Protein AF-A0A528G3G7-F1 (afdb_monomer_lite)

Structure (mmCIF, N/CA/C/O backbone):
data_AF-A0A528G3G7-F1
#
_entry.id   AF-A0A528G3G7-F1
#
loop_
_atom_site.group_PDB
_atom_site.id
_atom_site.type_symbol
_atom_site.label_atom_id
_atom_site.label_alt_id
_atom_site.label_comp_id
_atom_site.label_asym_id
_atom_site.label_entity_id
_atom_site.label_seq_id
_atom_site.pdbx_PDB_ins_code
_atom_site.Cartn_x
_atom_site.Cartn_y
_atom_site.Cartn_z
_atom_site.occupancy
_atom_site.B_iso_or_equiv
_atom_site.auth_seq_id
_atom_site.auth_comp_id
_atom_site.auth_asym_id
_atom_site.auth_atom_id
_atom_site.pdbx_PDB_model_num
ATOM 1 N N . GLY A 1 1 ? 9.641 4.499 -0.610 1.00 53.41 1 GLY A N 1
ATOM 2 C CA . GLY A 1 1 ? 10.059 3.093 -0.487 1.00 53.41 1 GLY A CA 1
ATOM 3 C C . GLY A 1 1 ? 11.084 2.844 -1.560 1.00 53.41 1 GLY A C 1
ATOM 4 O O . GLY A 1 1 ? 10.874 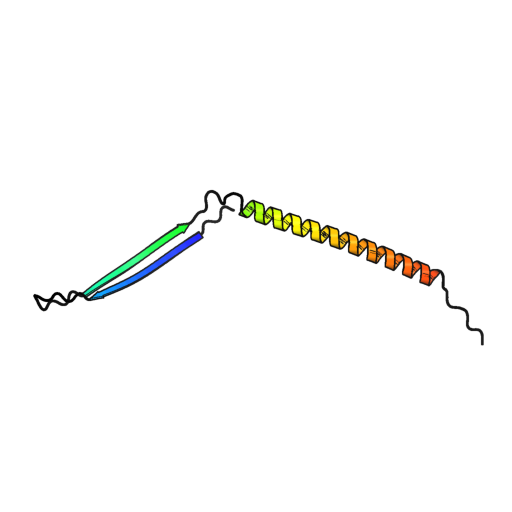3.305 -2.666 1.00 53.41 1 GLY A O 1
ATOM 5 N N . TRP A 1 2 ? 12.197 2.197 -1.230 1.00 56.06 2 TRP A N 1
ATOM 6 C CA . TRP A 1 2 ? 13.355 2.083 -2.124 1.00 56.06 2 TRP A CA 1
ATOM 7 C C . TRP A 1 2 ? 13.341 0.777 -2.930 1.00 56.06 2 TRP A C 1
ATOM 9 O O . TRP A 1 2 ? 14.352 0.091 -3.025 1.00 56.06 2 TRP A O 1
ATOM 19 N N . ARG A 1 3 ? 12.179 0.359 -3.440 1.00 68.75 3 ARG A N 1
ATOM 20 C CA . ARG A 1 3 ? 12.068 -0.938 -4.122 1.00 68.75 3 ARG A CA 1
ATOM 21 C C . ARG A 1 3 ? 12.324 -0.731 -5.617 1.00 68.75 3 ARG A C 1
ATOM 23 O O . ARG A 1 3 ? 11.457 -0.146 -6.265 1.00 68.75 3 ARG A O 1
ATOM 30 N N . PRO A 1 4 ? 13.482 -1.151 -6.161 1.00 64.31 4 PRO A N 1
ATOM 31 C CA . PRO A 1 4 ? 13.691 -1.117 -7.599 1.00 64.31 4 PRO A CA 1
ATOM 32 C C . PRO A 1 4 ? 12.757 -2.126 -8.269 1.00 64.31 4 PRO A C 1
ATOM 34 O O . PRO A 1 4 ? 12.496 -3.204 -7.731 1.00 64.31 4 PRO A O 1
ATOM 37 N N . THR A 1 5 ? 12.264 -1.771 -9.448 1.00 77.06 5 THR A N 1
ATOM 38 C CA . THR A 1 5 ? 11.550 -2.695 -10.331 1.00 77.06 5 THR A CA 1
ATOM 39 C C . THR A 1 5 ? 12.457 -3.033 -11.503 1.00 77.06 5 THR A C 1
ATOM 41 O O . THR A 1 5 ? 13.066 -2.145 -12.098 1.00 77.06 5 THR A O 1
ATOM 44 N N . ILE A 1 6 ? 12.586 -4.322 -11.801 1.00 76.00 6 ILE A N 1
ATOM 45 C CA . ILE A 1 6 ? 13.422 -4.828 -12.890 1.00 76.00 6 ILE A CA 1
ATOM 46 C C . ILE A 1 6 ? 12.475 -5.373 -13.951 1.00 76.00 6 ILE A C 1
ATOM 48 O O . ILE A 1 6 ? 11.594 -6.175 -13.639 1.00 76.00 6 ILE A O 1
ATOM 52 N N . LYS A 1 7 ? 12.639 -4.924 -15.192 1.00 79.81 7 LYS A N 1
ATOM 53 C CA . LYS A 1 7 ? 11.889 -5.400 -16.353 1.00 79.81 7 LYS A CA 1
ATOM 54 C C . LYS A 1 7 ? 12.874 -5.944 -17.381 1.00 79.81 7 LYS A C 1
ATOM 56 O O . LYS A 1 7 ? 13.901 -5.332 -17.637 1.00 79.81 7 LYS A O 1
ATOM 61 N N . GLY A 1 8 ? 12.571 -7.099 -17.959 1.00 84.56 8 GLY A N 1
ATOM 62 C CA . GLY A 1 8 ? 13.306 -7.660 -19.092 1.00 84.56 8 GLY A CA 1
ATOM 63 C C . GLY A 1 8 ? 12.420 -7.661 -20.329 1.00 84.56 8 GLY A C 1
ATOM 64 O O . GLY A 1 8 ? 11.214 -7.882 -20.216 1.00 84.56 8 GLY A O 1
ATOM 65 N N . SER A 1 9 ? 13.002 -7.419 -21.496 1.00 84.62 9 SER A N 1
ATOM 66 C CA . SER A 1 9 ? 12.323 -7.497 -22.784 1.00 84.62 9 SER A CA 1
ATOM 67 C C . SER A 1 9 ? 13.171 -8.268 -23.795 1.00 84.62 9 SER A C 1
ATOM 69 O O . SER A 1 9 ? 14.400 -8.216 -23.786 1.00 84.62 9 SER A O 1
ATOM 71 N N . ALA A 1 10 ? 12.501 -9.010 -24.671 1.00 83.31 10 ALA A N 1
ATOM 72 C CA . ALA A 1 10 ? 13.105 -9.674 -25.817 1.00 83.31 10 ALA A CA 1
ATOM 73 C C . ALA A 1 10 ? 12.112 -9.623 -26.982 1.00 83.31 10 ALA A C 1
ATOM 75 O O . ALA A 1 10 ? 10.919 -9.854 -26.785 1.00 83.31 10 ALA A O 1
ATOM 76 N N . SER A 1 11 ? 12.592 -9.302 -28.178 1.00 86.06 11 SER A N 1
ATOM 77 C CA . SER A 1 11 ? 11.814 -9.254 -29.412 1.00 86.06 11 SER A CA 1
ATOM 78 C C . SER A 1 11 ? 12.608 -9.847 -30.574 1.00 86.06 11 SER A C 1
ATOM 80 O O . SER A 1 11 ? 13.838 -9.836 -30.585 1.00 86.06 11 SER A O 1
ATOM 82 N N . VAL A 1 12 ? 11.893 -10.378 -31.562 1.00 84.12 12 VAL A N 1
ATOM 83 C CA . VAL A 1 12 ? 12.457 -10.885 -32.816 1.00 84.12 12 VAL A CA 1
ATOM 84 C C . VAL A 1 12 ? 11.667 -10.262 -33.960 1.00 84.12 12 VAL A C 1
ATOM 86 O O . VAL A 1 12 ? 10.446 -10.374 -34.001 1.00 84.12 12 VAL A O 1
ATOM 89 N N . ASP A 1 13 ? 12.377 -9.602 -34.867 1.00 83.00 13 ASP A N 1
ATOM 90 C CA . ASP A 1 13 ? 11.867 -8.851 -36.007 1.00 83.00 13 ASP A CA 1
ATOM 91 C C . ASP A 1 13 ? 12.397 -9.474 -37.313 1.00 83.00 13 ASP A C 1
ATOM 93 O O . ASP A 1 13 ? 13.603 -9.674 -37.473 1.00 83.00 13 ASP A O 1
ATOM 97 N N . HIS A 1 14 ? 11.511 -9.767 -38.272 1.00 73.50 14 HIS A N 1
ATOM 98 C CA . HIS A 1 14 ? 11.866 -10.336 -39.585 1.00 73.50 14 HIS A CA 1
ATOM 99 C C . HIS A 1 14 ? 11.472 -9.392 -40.739 1.00 73.50 14 HIS A C 1
ATOM 101 O O . HIS A 1 14 ? 10.436 -9.602 -41.374 1.00 73.50 14 HIS A O 1
ATOM 107 N N . PRO A 1 15 ? 12.246 -8.332 -41.028 1.00 68.19 15 PRO A N 1
ATOM 108 C CA . PRO A 1 15 ? 12.021 -7.510 -42.213 1.00 68.19 15 PRO A CA 1
ATOM 109 C C . PRO A 1 15 ? 12.390 -8.248 -43.512 1.00 68.19 15 PRO A C 1
ATOM 111 O O . PRO A 1 15 ? 13.525 -8.683 -43.707 1.00 68.19 15 PRO A O 1
ATOM 114 N N . SER A 1 16 ? 11.433 -8.338 -44.439 1.00 69.31 16 SER A N 1
ATOM 115 C CA . SER A 1 16 ? 11.677 -8.708 -45.838 1.00 69.31 16 SER A CA 1
ATOM 116 C C . SER A 1 16 ? 11.713 -7.446 -46.701 1.00 69.31 16 SER A C 1
ATOM 118 O O . SER A 1 16 ? 10.686 -6.779 -46.844 1.00 69.31 16 SER A O 1
ATOM 120 N N . SER A 1 17 ? 12.867 -7.113 -47.280 1.00 68.25 17 SER A N 1
ATOM 121 C CA . SER A 1 17 ? 12.993 -5.996 -48.225 1.00 68.25 17 SER A CA 1
ATOM 122 C C . SER A 1 17 ? 13.110 -6.518 -49.654 1.00 68.25 17 SER A C 1
ATOM 124 O O . SER A 1 17 ? 14.055 -7.240 -49.963 1.00 68.25 17 SER A O 1
ATOM 126 N N . HIS A 1 18 ? 12.173 -6.136 -50.520 1.00 65.12 18 HIS A N 1
ATOM 127 C CA . HIS A 1 18 ? 12.278 -6.333 -51.965 1.00 65.12 18 HIS A CA 1
ATOM 128 C C . HIS A 1 18 ? 13.001 -5.126 -52.576 1.00 65.12 18 HIS A C 1
ATOM 130 O O . HIS A 1 18 ? 12.534 -3.994 -52.449 1.00 65.12 18 HIS A O 1
ATOM 136 N N . LEU A 1 19 ? 14.151 -5.354 -53.214 1.00 66.19 19 LEU A N 1
ATOM 137 C CA . LEU A 1 19 ? 14.885 -4.318 -53.940 1.00 66.19 19 LEU A CA 1
ATOM 138 C C . LEU A 1 19 ? 14.589 -4.473 -55.440 1.00 66.19 19 LEU A C 1
ATOM 140 O O . LEU A 1 19 ? 15.063 -5.404 -56.085 1.00 66.19 19 LEU A O 1
ATOM 144 N N . ASN A 1 20 ? 13.774 -3.574 -55.997 1.00 70.94 20 ASN A N 1
ATOM 145 C CA . ASN A 1 20 ? 13.423 -3.557 -57.422 1.00 70.94 20 ASN A CA 1
ATOM 146 C C . ASN A 1 20 ? 14.618 -3.092 -58.269 1.00 70.94 20 ASN A C 1
ATOM 148 O O . ASN A 1 20 ? 14.606 -1.970 -58.749 1.00 70.94 20 ASN A O 1
ATOM 152 N N . GLU A 1 21 ? 15.655 -3.916 -58.427 1.00 66.06 21 GLU A N 1
ATOM 153 C CA . GLU A 1 21 ? 16.695 -3.709 -59.457 1.00 66.06 21 GLU A CA 1
ATOM 154 C C . GLU A 1 21 ? 17.622 -4.923 -59.653 1.00 66.06 21 GLU A C 1
ATOM 156 O O . GLU A 1 21 ? 18.199 -5.098 -60.726 1.00 66.06 21 GLU A O 1
ATOM 161 N N . ARG A 1 22 ? 17.706 -5.828 -58.673 1.00 63.97 22 ARG A N 1
ATOM 162 C CA . ARG A 1 22 ? 18.285 -7.174 -58.803 1.00 63.97 22 ARG A CA 1
ATOM 163 C C . ARG A 1 22 ? 17.437 -8.119 -57.958 1.00 63.97 22 ARG A C 1
ATOM 165 O O . ARG A 1 22 ? 17.048 -7.740 -56.862 1.00 63.97 22 ARG A O 1
ATOM 172 N N . ASN A 1 23 ? 17.112 -9.299 -58.483 1.00 65.38 23 ASN A N 1
ATOM 173 C CA . ASN A 1 23 ? 16.287 -10.343 -57.848 1.00 65.38 23 ASN A CA 1
ATOM 174 C C . ASN A 1 23 ? 16.974 -10.963 -56.604 1.00 65.38 23 ASN A C 1
ATOM 176 O O . ASN A 1 23 ? 17.163 -12.173 -56.529 1.00 65.38 23 ASN A O 1
ATOM 180 N N . ASP A 1 24 ? 17.388 -10.141 -55.643 1.00 66.25 24 ASP A N 1
ATOM 181 C CA . ASP A 1 24 ? 18.070 -10.560 -54.425 1.00 66.25 24 ASP A CA 1
ATOM 182 C C . ASP A 1 24 ? 17.122 -10.385 -53.230 1.00 66.25 24 ASP A C 1
ATOM 184 O O . ASP A 1 24 ? 16.878 -9.278 -52.744 1.00 66.25 24 ASP A O 1
ATOM 188 N N . ASP A 1 25 ? 16.577 -11.506 -52.751 1.00 68.62 25 ASP A N 1
ATOM 189 C CA . ASP A 1 25 ? 15.787 -11.573 -51.522 1.00 68.62 25 ASP A CA 1
ATOM 190 C C . ASP A 1 25 ? 16.701 -11.361 -50.302 1.00 68.62 25 ASP A C 1
ATOM 192 O O . ASP A 1 25 ? 17.277 -12.305 -49.750 1.00 68.62 25 ASP A O 1
ATOM 196 N N . ALA A 1 26 ? 16.824 -10.120 -49.832 1.00 66.50 26 ALA A N 1
ATOM 197 C CA . ALA A 1 26 ? 17.519 -9.827 -48.583 1.00 66.50 26 ALA A CA 1
ATOM 198 C C . ALA A 1 26 ? 16.610 -10.157 -47.384 1.00 66.50 26 ALA A C 1
ATOM 200 O O . ALA A 1 26 ? 15.795 -9.345 -46.937 1.00 66.50 26 ALA A O 1
ATOM 201 N N . ARG A 1 27 ? 16.738 -11.382 -46.859 1.00 67.19 27 ARG A N 1
ATOM 202 C CA . ARG A 1 27 ? 16.120 -11.798 -45.590 1.00 67.19 27 ARG A CA 1
ATOM 203 C C . ARG A 1 27 ? 17.011 -11.368 -44.428 1.00 67.19 27 ARG A C 1
ATOM 205 O O . ARG A 1 27 ? 18.062 -11.960 -44.200 1.00 67.19 27 ARG A O 1
ATOM 212 N N . LEU A 1 28 ? 16.584 -10.351 -43.686 1.00 72.12 28 LEU A N 1
ATOM 213 C CA . LEU A 1 28 ? 17.268 -9.886 -42.483 1.00 72.12 28 LEU A CA 1
ATOM 214 C C . LEU A 1 28 ? 16.438 -10.303 -41.269 1.00 72.12 28 LEU A C 1
ATOM 216 O O . LEU A 1 28 ? 15.343 -9.798 -41.059 1.00 72.12 28 LEU A O 1
ATOM 220 N N . THR A 1 29 ? 16.950 -11.233 -40.469 1.00 77.06 29 THR A N 1
ATOM 221 C CA . THR A 1 29 ? 16.373 -11.573 -39.161 1.00 77.06 29 THR A CA 1
ATOM 222 C C . THR A 1 29 ? 17.126 -10.790 -38.093 1.00 77.06 29 THR A C 1
ATOM 224 O O . THR A 1 29 ? 18.338 -10.945 -37.959 1.00 77.06 29 THR A O 1
ATOM 227 N N . SER A 1 30 ? 16.424 -9.945 -37.338 1.00 78.62 30 SER A N 1
ATOM 228 C CA . SER A 1 30 ? 16.997 -9.131 -36.265 1.00 78.62 30 SER A CA 1
ATOM 229 C C . SER A 1 30 ? 16.313 -9.446 -34.941 1.00 78.62 30 SER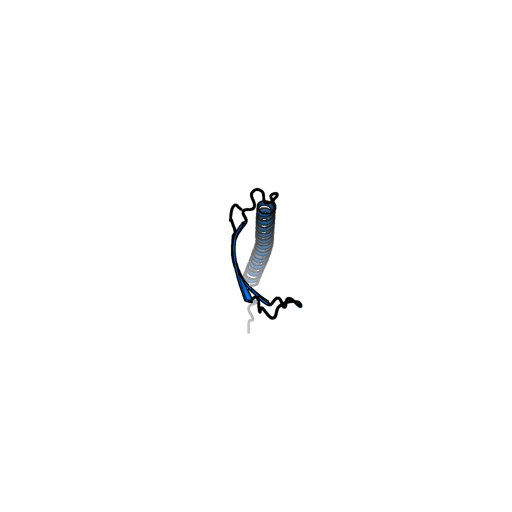 A C 1
ATOM 231 O O . SER A 1 30 ? 15.103 -9.322 -34.816 1.00 78.62 30 SER A O 1
ATOM 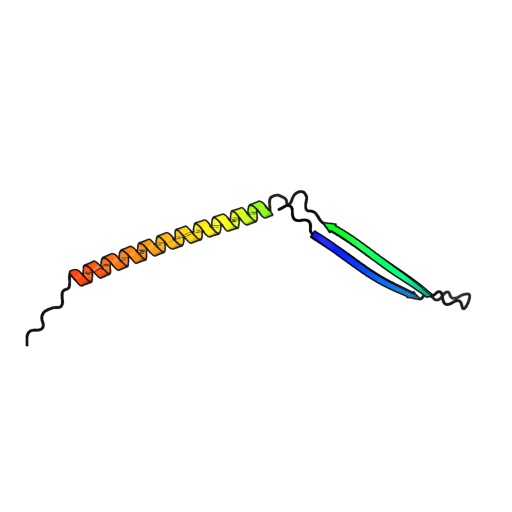233 N N . GLY A 1 31 ? 17.079 -9.870 -33.941 1.00 82.88 31 GLY A N 1
ATOM 234 C CA . GLY A 1 31 ? 16.596 -10.034 -32.571 1.00 82.88 31 GLY A CA 1
ATOM 235 C C . GLY A 1 31 ? 17.074 -8.881 -31.698 1.00 82.88 31 GLY A C 1
ATOM 236 O O . GLY A 1 31 ? 18.228 -8.466 -31.806 1.00 82.88 31 GLY A O 1
ATOM 237 N N . LYS A 1 32 ? 16.218 -8.378 -30.808 1.00 80.94 32 LYS A N 1
ATOM 238 C CA . LYS A 1 32 ? 16.575 -7.379 -29.795 1.00 80.94 32 LYS A CA 1
ATOM 239 C C . LYS A 1 32 ? 16.279 -7.937 -28.412 1.00 80.94 32 LYS A C 1
ATOM 241 O O . LYS A 1 32 ? 15.256 -8.572 -28.192 1.00 80.94 32 LYS A O 1
ATOM 246 N N . TYR A 1 33 ? 17.157 -7.685 -27.457 1.00 84.25 33 TYR A N 1
ATOM 247 C CA . TYR A 1 33 ? 16.938 -8.024 -26.055 1.00 84.25 33 TYR A CA 1
ATOM 248 C C . TYR A 1 33 ? 17.419 -6.868 -25.187 1.00 84.25 33 TYR A C 1
ATOM 250 O O . TYR A 1 33 ? 18.352 -6.152 -25.552 1.00 84.25 33 TYR A O 1
ATOM 258 N N . GLY A 1 34 ? 16.763 -6.658 -24.052 1.00 85.50 34 GLY A N 1
ATOM 259 C CA . GLY A 1 34 ? 17.038 -5.537 -23.168 1.00 85.50 34 GLY A CA 1
ATOM 260 C C . GLY A 1 34 ? 16.599 -5.808 -21.737 1.00 85.50 34 GLY A C 1
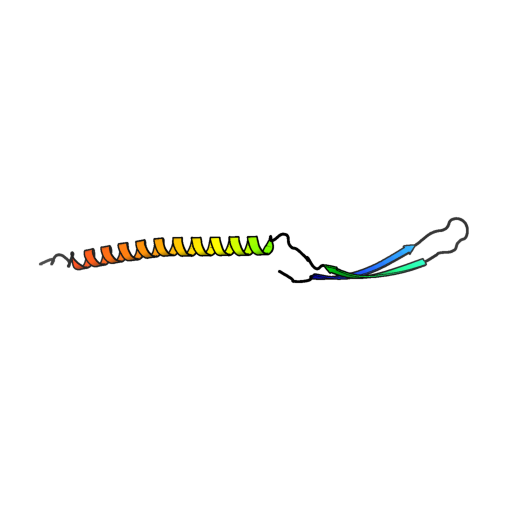ATOM 261 O O . GLY A 1 34 ? 15.696 -6.599 -21.473 1.00 85.50 34 GLY A O 1
ATOM 262 N N . VAL A 1 35 ? 17.257 -5.140 -20.794 1.00 80.31 35 VAL A N 1
ATOM 263 C CA . VAL A 1 35 ? 16.891 -5.150 -19.376 1.00 80.31 35 VAL A CA 1
ATOM 264 C C . VAL A 1 35 ? 16.811 -3.703 -18.912 1.00 80.31 35 VAL A C 1
ATOM 266 O O . VAL A 1 35 ? 17.748 -2.932 -19.102 1.00 80.31 35 VAL A O 1
ATOM 269 N N . GLU A 1 36 ? 15.685 -3.335 -18.315 1.00 77.44 36 GLU A N 1
ATOM 270 C CA . GLU A 1 36 ? 15.392 -2.005 -17.802 1.00 77.44 36 GLU A CA 1
ATOM 271 C C . GLU A 1 36 ? 15.253 -2.071 -16.278 1.00 77.44 36 GLU A C 1
ATOM 273 O O . GLU A 1 36 ? 14.439 -2.823 -15.733 1.00 77.44 36 GLU A O 1
ATOM 278 N N . ILE A 1 37 ? 16.058 -1.277 -15.574 1.00 73.00 37 ILE A N 1
ATOM 279 C CA . ILE A 1 37 ? 16.031 -1.196 -14.114 1.00 73.00 37 ILE A CA 1
ATOM 280 C C . ILE A 1 37 ? 15.487 0.178 -13.734 1.00 73.00 37 ILE A C 1
ATOM 282 O O . ILE A 1 37 ? 16.161 1.190 -13.902 1.00 73.00 37 ILE A O 1
ATOM 286 N N . ASN A 1 38 ? 14.268 0.204 -13.196 1.00 68.88 38 ASN A N 1
ATOM 287 C CA . ASN A 1 38 ? 13.593 1.420 -12.759 1.00 68.88 38 ASN A CA 1
ATOM 288 C C . ASN A 1 38 ? 13.660 1.541 -11.234 1.00 68.88 38 ASN A C 1
ATOM 290 O O . ASN A 1 38 ? 13.009 0.788 -10.503 1.00 68.88 38 ASN A O 1
ATOM 294 N N . GLN A 1 39 ? 14.441 2.508 -10.751 1.00 57.69 39 GLN A N 1
ATOM 295 C CA . GLN A 1 39 ? 14.573 2.834 -9.334 1.00 57.69 39 GLN A CA 1
ATOM 296 C C . GLN A 1 39 ? 14.123 4.277 -9.101 1.00 57.69 39 GLN A C 1
ATOM 298 O O . GLN A 1 39 ? 14.822 5.227 -9.446 1.00 57.69 39 GLN A O 1
ATOM 303 N N . THR A 1 40 ? 12.953 4.453 -8.490 1.00 60.19 40 THR A N 1
ATOM 304 C CA . THR A 1 40 ? 12.475 5.780 -8.089 1.00 60.19 40 THR A CA 1
ATOM 305 C C . THR A 1 40 ? 13.348 6.303 -6.946 1.00 60.19 40 THR A C 1
ATOM 307 O O . THR A 1 40 ? 13.207 5.871 -5.802 1.00 60.19 40 THR A O 1
ATOM 310 N N . LEU A 1 41 ? 14.274 7.217 -7.255 1.00 58.62 41 LEU A N 1
ATOM 311 C CA . LEU A 1 41 ? 15.239 7.768 -6.293 1.00 58.62 41 LEU A CA 1
ATOM 312 C C . LEU A 1 41 ? 14.571 8.702 -5.264 1.00 58.62 41 LEU A C 1
ATOM 314 O O . LEU A 1 41 ? 14.980 8.757 -4.107 1.00 58.62 41 LEU A O 1
ATOM 318 N N . LEU A 1 42 ? 13.494 9.384 -5.668 1.00 53.19 42 LEU A N 1
ATOM 319 C CA . LEU A 1 42 ? 12.678 10.278 -4.844 1.00 53.19 42 LEU A CA 1
ATOM 320 C C . LEU A 1 42 ? 11.213 10.164 -5.287 1.00 53.19 42 LEU A C 1
ATOM 322 O O . LEU A 1 42 ? 10.802 10.770 -6.266 1.00 53.19 42 LEU A O 1
ATOM 326 N N . ASP A 1 43 ? 10.401 9.408 -4.550 1.00 57.47 43 ASP A N 1
ATOM 327 C CA . ASP A 1 43 ? 8.958 9.242 -4.817 1.00 57.47 43 ASP A CA 1
ATOM 328 C C . ASP A 1 43 ? 8.122 10.461 -4.353 1.00 57.47 43 ASP A C 1
ATOM 330 O O . ASP A 1 43 ? 6.992 10.321 -3.905 1.00 57.47 43 ASP A O 1
ATOM 334 N N . GLY A 1 44 ? 8.709 11.667 -4.315 1.00 55.97 44 GLY A N 1
ATOM 335 C CA . GLY A 1 44 ? 8.013 12.911 -3.936 1.00 55.97 44 GLY A CA 1
ATOM 336 C C . GLY A 1 44 ? 7.283 12.885 -2.583 1.00 55.97 44 GLY A C 1
ATOM 337 O O . GLY A 1 44 ? 6.284 13.575 -2.419 1.00 55.97 44 GLY A O 1
ATOM 338 N N . PHE A 1 45 ? 7.728 12.058 -1.627 1.00 57.84 45 PHE A N 1
ATOM 339 C CA . PHE A 1 45 ? 7.015 11.732 -0.378 1.00 57.84 45 PHE A CA 1
ATOM 340 C C . PHE A 1 45 ? 5.652 11.036 -0.553 1.00 57.84 45 PHE A C 1
ATOM 342 O O . PHE A 1 45 ? 4.999 10.772 0.454 1.00 57.84 45 PHE A O 1
ATOM 349 N N . GLN A 1 46 ? 5.243 10.656 -1.765 1.00 60.81 46 GLN A N 1
ATOM 350 C CA . GLN A 1 46 ? 3.936 10.059 -2.044 1.00 60.81 46 GLN A CA 1
ATOM 351 C C . GLN A 1 46 ? 3.738 8.739 -1.296 1.00 60.81 46 GLN A C 1
ATOM 353 O O . GLN A 1 46 ? 2.782 8.633 -0.536 1.00 60.81 46 GLN A O 1
ATOM 358 N N . ALA A 1 47 ? 4.678 7.785 -1.352 1.00 64.06 47 ALA A N 1
ATOM 359 C CA . ALA A 1 47 ? 4.573 6.570 -0.534 1.00 64.06 47 ALA A CA 1
ATOM 360 C C . ALA A 1 47 ? 4.511 6.846 0.982 1.00 64.06 47 ALA A C 1
ATOM 362 O O . ALA A 1 47 ? 3.800 6.152 1.709 1.00 64.06 47 ALA A O 1
ATOM 363 N N . LYS A 1 48 ? 5.247 7.850 1.488 1.00 64.50 48 LYS A N 1
ATOM 364 C CA . LYS A 1 48 ? 5.180 8.226 2.913 1.00 64.50 48 LYS A CA 1
ATOM 365 C C . LYS A 1 48 ? 3.821 8.845 3.252 1.00 64.50 48 LYS A C 1
ATOM 367 O O . LYS A 1 48 ? 3.275 8.523 4.303 1.00 64.50 48 LYS A O 1
ATOM 372 N N . ASN A 1 49 ? 3.277 9.674 2.363 1.00 67.00 49 ASN A N 1
ATOM 373 C CA . ASN A 1 49 ? 1.974 10.307 2.513 1.00 67.00 49 ASN A CA 1
ATOM 374 C C . ASN A 1 49 ? 0.837 9.276 2.445 1.00 67.00 49 ASN A C 1
ATOM 376 O O . ASN A 1 49 ? -0.025 9.276 3.313 1.00 67.00 49 ASN A O 1
ATOM 380 N N . SER A 1 50 ? 0.887 8.316 1.516 1.00 70.50 50 SER A N 1
ATOM 381 C CA . SER A 1 50 ? -0.084 7.215 1.437 1.00 70.50 50 SER A CA 1
ATOM 382 C C . SER A 1 50 ? -0.072 6.347 2.699 1.00 70.50 50 SER A C 1
ATOM 384 O O . SER A 1 50 ? -1.128 5.993 3.219 1.00 70.50 50 SER A O 1
ATOM 386 N N . VAL A 1 51 ? 1.111 6.052 3.255 1.00 78.56 51 VAL A N 1
ATOM 387 C CA . VAL A 1 51 ? 1.225 5.341 4.542 1.00 78.56 51 VAL A CA 1
ATOM 388 C C . VAL A 1 51 ? 0.711 6.197 5.704 1.00 78.56 51 VAL A C 1
ATOM 390 O O . VAL A 1 51 ? 0.065 5.669 6.607 1.00 78.56 51 VAL A O 1
ATOM 393 N N . ALA A 1 52 ? 0.983 7.504 5.712 1.00 74.56 52 ALA A N 1
ATOM 394 C CA . ALA A 1 52 ? 0.468 8.415 6.732 1.00 74.56 52 ALA A CA 1
ATOM 395 C C . ALA A 1 52 ? -1.066 8.512 6.680 1.00 74.56 52 ALA A C 1
ATOM 397 O O . ALA A 1 52 ? -1.708 8.398 7.721 1.00 74.56 52 ALA A O 1
ATOM 398 N N . ALA A 1 53 ? -1.648 8.620 5.485 1.00 77.62 53 ALA A N 1
ATOM 399 C CA . ALA A 1 53 ? -3.089 8.623 5.260 1.00 77.62 53 ALA A CA 1
ATOM 400 C C . ALA A 1 53 ? -3.740 7.316 5.739 1.00 77.62 53 ALA A C 1
ATOM 402 O O . ALA A 1 53 ? -4.684 7.358 6.526 1.00 77.62 53 ALA A O 1
ATOM 403 N N . ALA A 1 54 ? -3.176 6.159 5.368 1.00 76.81 54 ALA A N 1
ATOM 404 C CA . ALA A 1 54 ? -3.658 4.859 5.836 1.00 76.81 54 ALA A CA 1
ATOM 405 C C . ALA A 1 54 ? -3.601 4.742 7.371 1.00 76.81 54 ALA A C 1
ATOM 407 O O . ALA A 1 54 ? -4.557 4.296 8.001 1.00 76.81 54 ALA A O 1
ATOM 408 N N . LYS A 1 55 ? -2.514 5.206 8.004 1.00 79.06 55 LYS A N 1
ATOM 409 C CA . LYS A 1 55 ? -2.396 5.234 9.473 1.00 79.06 55 LYS A CA 1
ATOM 410 C C . LYS A 1 55 ? -3.439 6.142 10.124 1.00 79.06 55 LYS A C 1
ATOM 412 O O . LYS A 1 55 ? -3.996 5.769 11.154 1.00 79.06 55 LYS A O 1
ATOM 417 N N . SER A 1 56 ? -3.707 7.313 9.550 1.00 85.44 56 SER A N 1
ATOM 418 C CA . SER A 1 56 ? -4.752 8.221 10.039 1.00 85.44 56 SER A CA 1
ATOM 419 C C . SER A 1 56 ? -6.140 7.589 9.939 1.00 85.44 56 SER A C 1
ATOM 421 O O . SER A 1 56 ? -6.913 7.670 10.889 1.00 85.44 56 SER A O 1
ATOM 423 N N . GLN A 1 57 ? -6.434 6.884 8.845 1.00 88.31 57 GLN A N 1
ATOM 424 C CA . GLN A 1 57 ? -7.707 6.182 8.663 1.00 88.31 57 GLN A CA 1
ATOM 425 C C . GLN A 1 57 ? -7.885 5.017 9.648 1.00 88.31 57 GLN A C 1
ATOM 427 O O . GLN A 1 57 ? -8.969 4.837 10.206 1.00 88.31 57 GLN A O 1
ATOM 432 N N . VAL A 1 58 ? -6.815 4.268 9.934 1.00 90.94 58 VAL A N 1
ATOM 433 C CA . VAL A 1 58 ? -6.827 3.238 10.987 1.00 90.94 58 VAL A CA 1
ATOM 434 C C . VAL A 1 58 ? -7.111 3.867 12.353 1.00 90.94 58 VAL A C 1
ATOM 436 O O . VAL A 1 58 ? -7.977 3.379 13.072 1.00 90.94 58 VAL A O 1
ATOM 439 N N . LYS A 1 59 ? -6.448 4.979 12.702 1.00 91.19 59 LYS A N 1
ATOM 440 C CA . LYS A 1 59 ? -6.709 5.690 13.966 1.00 91.19 59 LYS A CA 1
ATOM 441 C C . LYS A 1 59 ? -8.162 6.159 14.082 1.00 91.19 59 LYS A C 1
ATOM 443 O O . LYS A 1 59 ? -8.763 5.974 15.133 1.00 91.19 59 LYS A O 1
ATOM 448 N N . ALA A 1 60 ? -8.729 6.713 13.012 1.00 87.56 60 ALA A N 1
ATOM 449 C CA . ALA A 1 60 ? -10.134 7.117 12.986 1.00 87.56 60 ALA A CA 1
ATOM 450 C C . ALA A 1 60 ? -11.081 5.922 13.203 1.00 87.56 60 ALA A C 1
ATOM 452 O O . ALA A 1 60 ? -12.042 6.021 13.962 1.00 87.56 60 ALA A O 1
ATOM 453 N N . SER A 1 61 ? -10.773 4.775 12.592 1.00 86.69 61 SER A N 1
ATOM 454 C CA . SER A 1 61 ? -11.562 3.545 12.747 1.00 86.69 61 SER A CA 1
ATOM 455 C C . SER A 1 61 ? -11.527 3.020 14.186 1.00 86.69 61 SER A C 1
ATOM 457 O O . SER A 1 61 ? -12.558 2.622 14.720 1.00 86.69 61 SER A O 1
ATOM 459 N N . VAL A 1 62 ? -10.360 3.072 14.839 1.00 92.56 62 VAL A N 1
ATOM 460 C CA . VAL A 1 62 ? -10.210 2.700 16.258 1.00 92.56 62 VAL A CA 1
ATOM 461 C C . VAL A 1 62 ? -11.033 3.616 17.161 1.00 92.56 62 VAL A C 1
ATOM 463 O O . VAL A 1 62 ? -11.681 3.141 18.087 1.00 92.56 62 VAL A O 1
ATOM 466 N N . GLU A 1 63 ? -11.044 4.919 16.892 1.00 90.81 63 GLU A N 1
ATOM 467 C CA . GLU A 1 63 ? -11.816 5.859 17.705 1.00 90.81 63 GLU A CA 1
ATOM 468 C C . GLU A 1 63 ? -13.331 5.672 17.523 1.00 90.81 63 GLU A C 1
ATOM 470 O O . GLU A 1 63 ? -14.089 5.683 18.492 1.00 90.81 63 GLU A O 1
ATOM 475 N N . SER A 1 64 ? -13.781 5.393 16.296 1.00 88.81 64 SER A N 1
ATOM 476 C CA . SER A 1 64 ? -15.178 5.029 16.040 1.00 88.81 64 SER A CA 1
ATOM 477 C C . SER A 1 64 ? -15.582 3.732 16.748 1.00 88.81 64 SER A C 1
ATOM 479 O O . SER A 1 64 ? -16.716 3.621 17.227 1.00 88.81 64 SER A O 1
ATOM 481 N N . LEU A 1 65 ? -14.672 2.755 16.820 1.00 89.06 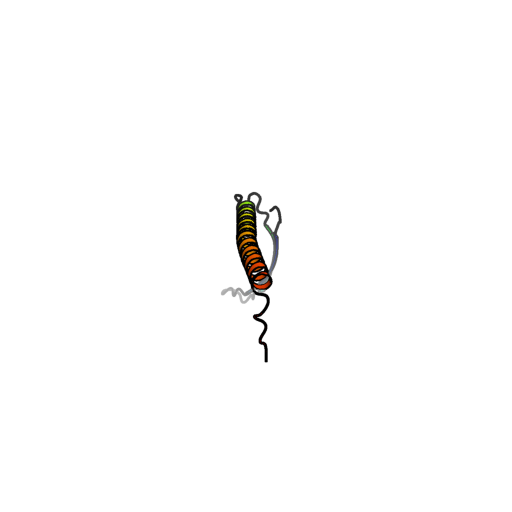65 LEU A N 1
ATOM 482 C CA . LEU A 1 65 ? -14.900 1.517 17.559 1.00 89.06 65 LEU A CA 1
ATOM 483 C C . LEU A 1 65 ? -15.047 1.798 19.057 1.00 89.06 65 LEU A C 1
ATOM 485 O O . LEU A 1 65 ? -16.032 1.364 19.640 1.00 89.06 65 LEU A O 1
ATOM 489 N N . ARG A 1 66 ? -14.164 2.606 19.656 1.00 91.50 66 ARG A N 1
ATOM 490 C CA . ARG A 1 66 ? -14.266 2.998 21.076 1.00 91.50 66 ARG A CA 1
ATOM 491 C C . ARG A 1 66 ? -15.587 3.677 21.419 1.00 91.50 66 ARG A C 1
ATOM 493 O O . ARG A 1 66 ? -16.173 3.393 22.460 1.00 91.50 66 ARG A O 1
ATOM 500 N N . ASN A 1 67 ? -16.082 4.552 20.545 1.00 87.75 67 ASN A N 1
ATOM 501 C CA . ASN A 1 67 ? -17.389 5.178 20.746 1.00 87.75 67 ASN A CA 1
ATOM 502 C C . ASN A 1 67 ? -18.522 4.133 20.731 1.00 87.75 67 ASN A C 1
ATOM 504 O O . ASN A 1 67 ? -19.430 4.160 21.560 1.00 87.75 67 ASN A O 1
ATOM 508 N N . THR A 1 68 ? -18.436 3.166 19.816 1.00 88.50 68 THR A N 1
ATOM 509 C CA . THR A 1 68 ? -19.390 2.052 19.727 1.00 88.50 68 THR A CA 1
ATOM 510 C C . THR A 1 68 ? -19.325 1.160 20.967 1.00 88.50 68 THR A C 1
ATOM 512 O O . THR A 1 68 ? -20.363 0.829 21.533 1.00 88.50 68 THR A O 1
ATOM 515 N N . GLU A 1 69 ? -18.121 0.825 21.432 1.00 88.06 69 GLU A N 1
ATOM 516 C CA . GLU A 1 69 ? -17.892 0.058 22.659 1.00 88.06 69 GLU A CA 1
ATOM 517 C C . GLU A 1 69 ? -18.497 0.762 23.877 1.00 88.06 69 GLU A C 1
ATOM 519 O O . GLU A 1 69 ? -19.214 0.129 24.647 1.00 88.06 69 GLU A O 1
ATOM 524 N N . SER A 1 70 ? -18.288 2.074 24.019 1.00 88.19 70 SER A N 1
ATOM 525 C CA . SER A 1 70 ? -18.880 2.868 25.103 1.00 88.19 70 SER A CA 1
ATOM 526 C C . SER A 1 70 ? -20.412 2.806 25.091 1.00 88.19 70 SER A C 1
ATOM 528 O O . SER A 1 70 ? -21.029 2.543 26.123 1.00 88.19 70 SER A O 1
ATOM 530 N N . ASN A 1 71 ? -21.038 2.963 23.918 1.00 87.56 71 ASN A N 1
ATOM 531 C CA . ASN A 1 71 ? -22.494 2.856 23.777 1.00 87.56 71 ASN A CA 1
ATOM 532 C C . ASN A 1 71 ? -23.009 1.454 24.130 1.00 87.56 71 ASN A C 1
ATOM 534 O O . ASN A 1 71 ? -24.031 1.323 24.801 1.00 87.56 71 ASN A O 1
ATOM 538 N N . ILE A 1 72 ? -22.301 0.403 23.708 1.00 88.75 72 ILE A N 1
ATOM 539 C CA . ILE A 1 72 ? -22.655 -0.981 24.046 1.00 88.75 72 ILE A CA 1
ATOM 540 C C . ILE A 1 72 ? -22.550 -1.205 25.557 1.00 88.75 72 ILE A C 1
ATOM 542 O O . ILE A 1 72 ? -23.480 -1.751 26.146 1.00 88.75 72 ILE A O 1
ATOM 546 N N . LEU A 1 73 ? -21.460 -0.764 26.195 1.00 89.88 73 LEU A N 1
ATOM 547 C CA . LEU A 1 73 ? -21.266 -0.891 27.643 1.00 89.88 73 LEU A CA 1
ATOM 548 C C . LEU A 1 73 ? -22.335 -0.127 28.428 1.00 89.88 73 LEU A C 1
ATOM 550 O O . LEU A 1 73 ? -22.853 -0.645 29.415 1.00 89.88 73 LEU A O 1
ATOM 554 N N . PHE A 1 74 ? -22.695 1.073 27.976 1.00 87.25 74 PHE A N 1
ATOM 555 C CA . PHE A 1 74 ? -23.755 1.869 28.584 1.00 87.25 74 PHE A CA 1
ATOM 556 C C . PHE A 1 74 ? -25.117 1.172 28.481 1.00 87.25 74 PHE A C 1
ATOM 558 O O . PHE A 1 74 ? -25.783 0.983 29.498 1.00 87.25 74 PHE A O 1
ATOM 565 N N . ASN A 1 75 ? -25.492 0.704 27.288 1.00 84.75 75 ASN A N 1
ATOM 566 C CA . ASN A 1 75 ? -26.740 -0.032 27.074 1.00 84.75 75 ASN A CA 1
ATOM 567 C C . ASN A 1 75 ? -26.779 -1.342 27.878 1.00 84.75 75 ASN A C 1
ATOM 569 O O . ASN A 1 75 ? -27.810 -1.691 28.447 1.00 84.75 75 ASN A O 1
ATOM 573 N N . ALA A 1 76 ? -25.656 -2.061 27.962 1.00 81.50 76 ALA A N 1
ATOM 574 C CA . ALA A 1 76 ? -25.550 -3.286 28.751 1.00 81.50 76 ALA A CA 1
ATOM 575 C C . ALA A 1 76 ? -25.699 -3.013 30.256 1.00 81.50 76 ALA A C 1
ATOM 577 O O . ALA A 1 76 ? -26.389 -3.758 30.950 1.00 81.50 76 ALA A O 1
ATOM 578 N N . ALA A 1 77 ? -25.094 -1.931 30.758 1.00 83.56 77 ALA A N 1
ATOM 579 C CA . ALA A 1 77 ? -25.237 -1.512 32.149 1.00 83.56 77 ALA A CA 1
ATOM 580 C C . ALA A 1 77 ? -26.680 -1.097 32.474 1.00 83.56 77 ALA A C 1
ATOM 582 O O . ALA A 1 77 ? -27.190 -1.471 33.528 1.00 83.56 77 ALA A O 1
ATOM 583 N N . GLN A 1 78 ? -27.349 -0.377 31.568 1.00 83.31 78 GLN A N 1
ATOM 584 C CA . GLN A 1 78 ? -28.769 -0.039 31.704 1.00 83.31 78 GLN A CA 1
ATOM 585 C C . GLN A 1 78 ? -29.639 -1.297 31.757 1.00 83.31 78 GLN A C 1
ATOM 587 O O . GLN A 1 78 ? -30.359 -1.484 32.731 1.00 83.31 78 GLN A O 1
ATOM 592 N N . ALA A 1 79 ? -29.489 -2.208 30.792 1.00 78.44 79 ALA A N 1
ATOM 593 C CA . ALA A 1 79 ? -30.250 -3.454 30.754 1.00 78.44 79 ALA A CA 1
ATOM 594 C C . ALA A 1 79 ? -30.031 -4.320 32.008 1.00 78.44 79 ALA A C 1
ATOM 596 O O . ALA A 1 79 ? -30.977 -4.904 32.530 1.00 78.44 79 ALA A O 1
ATOM 597 N N . TYR A 1 80 ? -28.800 -4.382 32.529 1.00 79.25 80 TYR A N 1
ATOM 598 C CA . TYR A 1 80 ? -28.515 -5.082 33.784 1.00 79.25 80 TYR A CA 1
ATOM 599 C C . TYR A 1 80 ? -29.228 -4.437 34.979 1.00 79.25 80 TYR A C 1
ATOM 601 O O . TYR A 1 80 ? -29.827 -5.139 35.796 1.00 79.25 80 TYR A O 1
ATOM 609 N N . MET A 1 81 ? -29.187 -3.105 35.080 1.00 81.69 81 MET A N 1
ATOM 610 C CA . MET A 1 81 ? -29.879 -2.379 36.145 1.00 81.69 81 MET A CA 1
ATOM 611 C C . MET A 1 81 ? -31.398 -2.529 36.043 1.00 81.69 81 MET A C 1
ATOM 613 O O . MET A 1 81 ? -32.045 -2.692 37.073 1.00 81.69 81 MET A O 1
ATOM 617 N N . ASP A 1 82 ? -31.959 -2.535 34.836 1.00 76.00 82 ASP A N 1
ATOM 618 C CA . ASP A 1 82 ? -33.391 -2.734 34.610 1.00 76.00 82 ASP A CA 1
ATOM 619 C C . ASP A 1 82 ? -33.838 -4.141 35.040 1.00 76.00 82 ASP A C 1
ATOM 621 O O . ASP A 1 82 ? -34.826 -4.269 35.760 1.00 76.00 82 ASP A O 1
ATOM 625 N N . VAL A 1 83 ? -33.071 -5.190 34.710 1.00 68.88 83 VAL A N 1
ATOM 626 C CA . VAL A 1 83 ? -33.356 -6.578 35.133 1.00 68.88 83 VAL A CA 1
ATOM 627 C C . VAL A 1 83 ? -33.254 -6.753 36.649 1.00 68.88 83 VAL A C 1
ATOM 629 O O . VAL A 1 83 ? -34.079 -7.433 37.253 1.00 68.88 83 VAL A O 1
ATOM 632 N N . VAL A 1 84 ? -32.250 -6.149 37.290 1.00 71.38 84 VAL A N 1
ATOM 633 C CA . VAL A 1 84 ? -32.111 -6.203 38.756 1.00 71.38 84 VAL A CA 1
ATOM 634 C C . VAL A 1 84 ? -33.229 -5.428 39.453 1.00 71.38 84 VAL A C 1
ATOM 636 O O . VAL A 1 84 ? -33.640 -5.792 40.556 1.00 71.38 84 VAL A O 1
ATOM 639 N N . ARG A 1 85 ? -33.711 -4.349 38.834 1.00 67.56 85 ARG A N 1
ATOM 640 C CA . ARG A 1 85 ? -34.746 -3.486 39.402 1.00 67.56 85 ARG A CA 1
ATOM 641 C C . ARG A 1 85 ? -36.157 -4.025 39.190 1.00 67.56 85 ARG A C 1
ATOM 643 O O . ARG A 1 85 ? -37.020 -3.704 40.003 1.00 67.56 85 ARG A O 1
ATOM 650 N N . ASP A 1 86 ? -36.368 -4.852 38.169 1.00 62.16 86 ASP A N 1
ATOM 651 C CA . ASP A 1 86 ? -37.619 -5.571 37.930 1.00 62.16 86 ASP A CA 1
ATOM 652 C C . ASP A 1 86 ? -37.476 -7.080 38.218 1.00 62.16 86 ASP A C 1
ATOM 654 O O . ASP A 1 86 ? -37.449 -7.909 37.303 1.00 62.16 86 ASP A O 1
ATOM 658 N N . PRO A 1 87 ? -37.381 -7.498 39.496 1.00 59.22 87 PRO A N 1
ATOM 659 C CA . PRO A 1 87 ? -37.630 -8.881 39.845 1.00 59.22 87 PRO A CA 1
ATOM 660 C C . PRO A 1 87 ? -39.137 -9.121 39.702 1.00 59.22 87 PRO A C 1
ATOM 662 O O . PRO A 1 87 ? -39.891 -8.832 40.626 1.00 59.22 87 PRO A O 1
ATOM 665 N N . LEU A 1 88 ? -39.545 -9.601 38.521 1.00 61.69 88 LEU A N 1
ATOM 666 C CA . LEU A 1 88 ? -40.796 -10.303 38.193 1.00 61.69 88 LEU A CA 1
ATOM 667 C C . LEU A 1 88 ? -41.930 -10.130 39.232 1.00 61.69 88 LEU A C 1
ATOM 669 O O . LEU A 1 88 ? -41.836 -10.715 40.319 1.00 61.69 88 LEU A O 1
ATOM 673 N N . PRO A 1 89 ? -43.053 -9.446 38.926 1.00 59.28 89 PRO A N 1
ATOM 674 C CA . PRO A 1 89 ? -44.180 -9.410 39.847 1.00 59.28 89 PRO A CA 1
ATOM 675 C C . PRO A 1 89 ? -44.658 -10.842 40.102 1.00 59.28 89 PRO A C 1
ATOM 677 O O . PRO A 1 89 ? -45.045 -11.565 39.183 1.00 59.28 89 PRO A O 1
ATOM 680 N N . ALA A 1 90 ? -44.593 -11.2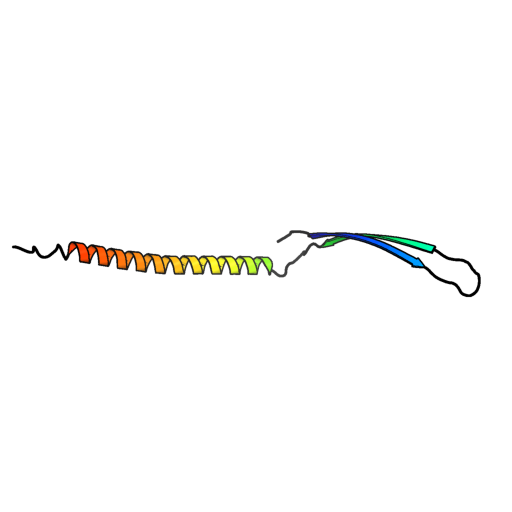56 41.369 1.00 56.66 90 ALA A N 1
ATOM 681 C CA . ALA A 1 90 ? -45.094 -12.534 41.840 1.00 56.66 90 ALA A CA 1
ATOM 682 C C . ALA A 1 90 ? -46.579 -12.666 41.469 1.00 56.66 90 ALA A C 1
ATOM 684 O O . ALA A 1 90 ? -47.455 -12.161 42.174 1.00 56.66 90 ALA A O 1
ATOM 685 N N . HIS A 1 91 ? -46.864 -13.352 40.361 1.00 65.12 91 HIS A N 1
ATOM 686 C CA . HIS A 1 91 ? -48.198 -13.836 40.045 1.00 65.12 91 HIS A CA 1
ATOM 687 C C . HIS A 1 91 ? -48.566 -14.894 41.088 1.00 65.12 91 HIS A C 1
ATOM 689 O O . HIS A 1 91 ? -48.191 -16.061 40.989 1.00 65.12 91 HIS A O 1
ATOM 695 N N . ARG A 1 92 ? -49.268 -14.442 42.131 1.00 52.78 92 ARG A N 1
ATOM 696 C CA . ARG A 1 92 ? -50.027 -15.298 43.037 1.00 52.78 92 ARG A CA 1
ATOM 697 C C . ARG A 1 92 ? -51.266 -15.801 42.295 1.00 52.78 92 ARG A C 1
ATOM 699 O O . ARG A 1 92 ? -52.057 -14.985 41.825 1.00 52.78 92 ARG A O 1
ATOM 706 N N . PHE A 1 93 ? -51.408 -17.120 42.231 1.00 63.28 93 PHE A N 1
ATOM 707 C CA . PHE A 1 93 ? -52.675 -17.829 42.062 1.00 63.28 93 PHE A CA 1
ATOM 708 C C . PHE A 1 93 ? -52.921 -18.651 43.325 1.00 63.28 93 PHE A C 1
ATOM 710 O O . PHE A 1 93 ? -51.915 -19.130 43.903 1.00 63.28 93 PHE A O 1
#

Sequence (93 aa):
GWRPTIKGSASVDHPSSHLNERNDDARLTSGKYGVEINQTLLDGFQAKNSVAAAKSQVKASVESLRNTESNILFNAAQAYMDVVRDPLPAHRF

Secondary structure (DSSP, 8-state):
----EEEEEEEEE--EE--TTS---EE--EEEEEEEEE--S--TTHHHHHHHHHHHHHHHHHHHHHHHHHHHHHHHHHHHHHHHH--------

Radius of gyration: 37.03 Å; chains: 1; bounding box: 71×31×102 Å

pLDDT: mean 74.49, std 11.18, range [52.78, 92.56]

Foldseek 3Di:
DFDKDKDKDKDKDWDFDDDPPDRDTDTDIDIDIDMDIGTDPPPVCPVVVVVVVVVVVVVVVVVVVVVVVVVVVVVVVVVVVVCVVDPDDPPDD